Protein AF-A0AAE8SPQ4-F1 (afdb_monomer_lite)

Sequence (95 aa):
MASSLLLKAKSPYREFTYKPINKYNIYRPPFDMPVIITDRDGSLIYEHEGRGLLYTIITYNNIEFLEKYFAINPRAIPNLFELPDDNEAIYDFGD

Organism: NCBI:txid33205

Foldseek 3Di:
DPPPPPVPPPPPQPVQLDDDPCPPPPPDPPPPDWQWDQDPVRGIGTQDPPRPVVVSCVVVVPVVVNVSRCVRPVPVPPPPPPPPPPPPPVPDDDD

Secondary structure (DSSP, 8-state):
-----------TTGGGGSPP--TTTTTS-TT-PPPEEE-TTS-EEEPPTTSHHHHHHHHTT-HHHHHHHHHH-GGGS--TT-S------------

pLDDT: mean 71.09, std 16.82, range [41.62, 91.62]

Structure (mmCIF, N/CA/C/O backbone):
data_AF-A0AAE8SPQ4-F1
#
_entry.id   AF-A0AAE8SPQ4-F1
#
loop_
_atom_site.group_PDB
_atom_site.id
_atom_site.type_symbol
_atom_site.label_atom_id
_atom_site.label_alt_id
_atom_site.label_comp_id
_atom_site.label_asym_id
_atom_site.label_entity_id
_atom_site.label_seq_id
_atom_site.pdbx_PDB_ins_code
_atom_site.Cartn_x
_atom_site.Cartn_y
_atom_site.Cartn_z
_atom_site.occupancy
_atom_site.B_iso_or_equiv
_atom_site.auth_seq_id
_atom_site.auth_comp_id
_atom_site.auth_asym_id
_atom_site.auth_atom_id
_atom_site.pdbx_PDB_model_num
ATOM 1 N N . MET A 1 1 ? 4.540 -7.715 34.446 1.00 45.47 1 MET A N 1
ATOM 2 C CA . MET A 1 1 ? 3.588 -7.499 33.336 1.00 45.47 1 MET A CA 1
ATOM 3 C C . MET A 1 1 ? 3.135 -6.045 33.371 1.00 45.47 1 MET A C 1
ATOM 5 O O . MET A 1 1 ? 2.127 -5.741 33.991 1.00 45.47 1 MET A O 1
ATOM 9 N N . ALA A 1 2 ? 3.919 -5.133 32.793 1.00 41.62 2 ALA A N 1
ATOM 10 C CA . ALA A 1 2 ? 3.488 -3.757 32.571 1.00 41.62 2 ALA A CA 1
ATOM 11 C C . ALA A 1 2 ? 3.215 -3.640 31.076 1.00 41.62 2 ALA A C 1
ATOM 13 O O . ALA A 1 2 ? 4.138 -3.679 30.265 1.00 41.62 2 ALA A O 1
ATOM 14 N N . SER A 1 3 ? 1.922 -3.643 30.755 1.00 45.62 3 SER A N 1
ATOM 15 C CA . SER A 1 3 ? 1.358 -3.431 29.429 1.00 45.62 3 SER A CA 1
ATOM 16 C C . SER A 1 3 ? 2.141 -2.344 28.707 1.00 45.62 3 SER A C 1
ATOM 18 O O . SER A 1 3 ? 2.225 -1.217 29.197 1.00 45.62 3 SER A O 1
ATOM 20 N N . SER A 1 4 ? 2.708 -2.696 27.556 1.00 48.41 4 SER A N 1
ATOM 21 C CA . SER A 1 4 ? 3.280 -1.773 26.590 1.00 48.41 4 SER A CA 1
ATOM 22 C C . SER A 1 4 ? 2.186 -0.816 26.124 1.00 48.41 4 SER A C 1
ATOM 24 O O . SER A 1 4 ? 1.588 -0.964 25.062 1.00 48.41 4 SER A O 1
ATOM 26 N N . LEU A 1 5 ? 1.948 0.228 26.916 1.00 48.25 5 LEU A N 1
ATOM 27 C CA . LEU A 1 5 ? 1.436 1.502 26.442 1.00 48.25 5 LEU A CA 1
ATOM 28 C C . LEU A 1 5 ? 2.537 2.116 25.567 1.00 48.25 5 LEU A C 1
ATOM 30 O O . LEU A 1 5 ? 3.111 3.155 25.880 1.00 48.25 5 LEU A O 1
ATOM 34 N N . LEU A 1 6 ? 2.851 1.435 24.460 1.00 52.34 6 LEU A N 1
ATOM 35 C CA . LEU A 1 6 ? 3.275 2.084 23.240 1.00 52.34 6 LEU A CA 1
ATOM 36 C C . LEU A 1 6 ? 2.168 3.099 22.997 1.00 52.34 6 LEU A C 1
ATOM 38 O O . LEU A 1 6 ? 1.099 2.754 22.493 1.00 52.34 6 LEU A O 1
ATOM 42 N N . LEU A 1 7 ? 2.404 4.340 23.445 1.00 49.94 7 LEU A N 1
ATOM 43 C CA . LEU A 1 7 ? 1.847 5.532 22.825 1.00 49.94 7 LEU A CA 1
ATOM 44 C C . LEU A 1 7 ? 1.646 5.152 21.371 1.00 49.94 7 LEU A C 1
ATOM 46 O O . LEU A 1 7 ? 2.634 4.775 20.738 1.00 49.94 7 LEU A O 1
ATOM 50 N N . LYS A 1 8 ? 0.388 5.108 20.907 1.00 53.22 8 LYS A N 1
ATOM 51 C CA . LYS A 1 8 ? 0.054 4.886 19.500 1.00 53.22 8 LYS A CA 1
ATOM 52 C C . LYS A 1 8 ? 0.821 5.959 18.741 1.00 53.22 8 LYS A C 1
ATOM 54 O O . LYS A 1 8 ? 0.333 7.074 18.571 1.00 53.22 8 LYS A O 1
ATOM 59 N N . ALA A 1 9 ? 2.073 5.658 18.411 1.00 61.75 9 ALA A N 1
ATOM 60 C CA . ALA A 1 9 ? 2.953 6.530 17.687 1.00 61.75 9 ALA A CA 1
ATOM 61 C C . ALA A 1 9 ? 2.200 6.713 16.391 1.00 61.75 9 ALA A C 1
ATOM 63 O O . ALA A 1 9 ? 1.846 5.736 15.724 1.00 61.75 9 ALA A O 1
ATOM 64 N N . LYS A 1 10 ? 1.788 7.956 16.178 1.00 69.31 10 LYS A N 1
ATOM 65 C CA . LYS A 1 10 ? 0.910 8.345 15.090 1.00 69.31 10 LYS A CA 1
ATOM 66 C C . LYS A 1 10 ? 1.423 7.670 13.824 1.00 69.31 10 LYS A C 1
ATOM 68 O O . LYS A 1 10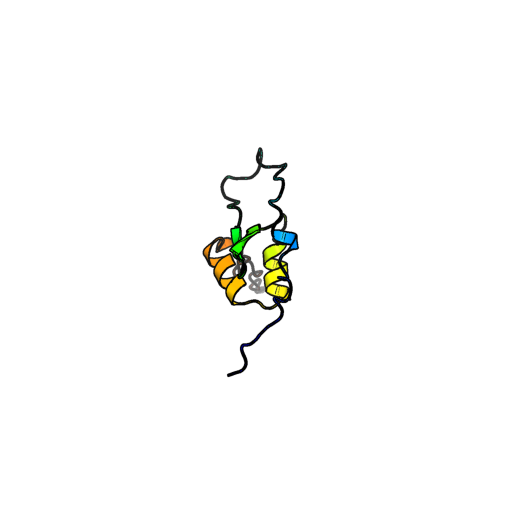 ? 2.618 7.758 13.548 1.00 69.31 10 LYS A O 1
ATOM 73 N N . SER A 1 11 ? 0.549 6.935 13.138 1.00 78.50 11 SER A N 1
ATOM 74 C CA . SER A 1 11 ? 0.966 6.157 11.977 1.00 78.50 11 SER A CA 1
ATOM 75 C C . SER A 1 11 ? 1.721 7.055 10.995 1.00 78.50 11 SER A C 1
ATOM 77 O O . SER A 1 11 ? 1.226 8.153 10.702 1.00 78.50 11 SER A O 1
ATOM 79 N N . PRO A 1 12 ? 2.893 6.624 10.491 1.00 83.88 12 PRO A N 1
ATOM 80 C CA . PRO A 1 12 ? 3.641 7.399 9.504 1.00 83.88 12 PRO A CA 1
ATOM 81 C C . PRO A 1 12 ? 2.829 7.592 8.218 1.00 83.88 12 PRO A C 1
ATOM 83 O O . PRO A 1 12 ? 3.107 8.495 7.441 1.00 83.88 12 PRO A O 1
ATOM 86 N N . TYR A 1 13 ? 1.774 6.796 8.027 1.00 87.94 13 TYR A N 1
ATOM 87 C CA . TYR A 1 13 ? 0.953 6.800 6.829 1.00 87.94 13 TYR A CA 1
ATOM 88 C C . TYR A 1 13 ? -0.306 7.667 6.935 1.00 87.94 13 TYR A C 1
ATOM 90 O O . TYR A 1 13 ? -1.197 7.570 6.096 1.00 87.94 13 TYR A O 1
ATOM 98 N N . ARG A 1 14 ? -0.425 8.518 7.961 1.00 86.25 14 ARG A N 1
ATOM 99 C CA . ARG A 1 14 ? -1.645 9.314 8.182 1.00 86.25 14 ARG A CA 1
ATOM 100 C C . ARG A 1 14 ? -1.997 10.229 7.004 1.00 86.25 14 ARG A C 1
ATOM 102 O O . ARG A 1 14 ? -3.167 10.521 6.806 1.00 86.25 14 ARG A O 1
ATOM 109 N N . GLU A 1 15 ? -1.011 10.692 6.245 1.00 86.62 15 GLU A N 1
ATOM 110 C CA 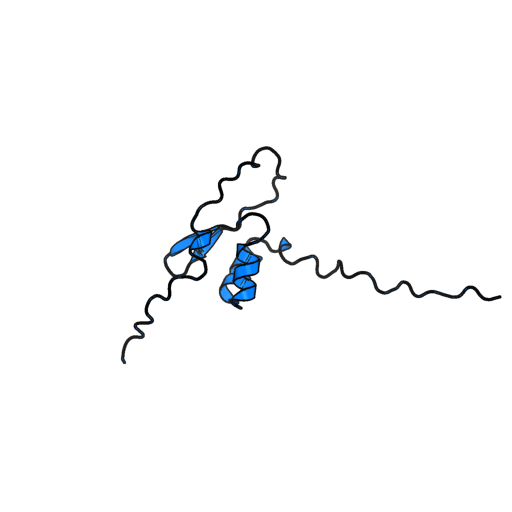. GLU A 1 15 ? -1.238 11.503 5.040 1.00 86.62 15 GLU A CA 1
ATOM 111 C C . GLU A 1 15 ? -1.988 10.730 3.943 1.00 86.62 15 GLU A C 1
ATOM 113 O O . GLU A 1 15 ? -2.778 11.298 3.191 1.00 86.62 15 GLU A O 1
ATOM 118 N N . PHE A 1 16 ? -1.832 9.409 3.929 1.00 87.50 16 PHE A N 1
ATOM 119 C CA . PHE A 1 16 ? -2.426 8.516 2.946 1.00 87.50 16 PHE A CA 1
ATOM 120 C C . PHE A 1 16 ? -3.847 8.077 3.303 1.00 87.50 16 PHE A C 1
ATOM 122 O O . PHE A 1 16 ? -4.465 7.353 2.532 1.00 87.50 16 PHE A O 1
ATOM 129 N N . THR A 1 17 ? -4.410 8.497 4.441 1.00 86.88 17 THR A N 1
ATOM 130 C CA . THR A 1 17 ? -5.803 8.152 4.784 1.00 86.88 17 THR A CA 1
ATOM 131 C C . THR A 1 17 ? -6.826 8.963 3.995 1.00 86.88 17 THR A C 1
ATOM 133 O O . THR A 1 17 ? -7.997 8.586 3.906 1.00 86.88 17 THR A O 1
ATOM 136 N N . TYR A 1 18 ? -6.392 10.062 3.375 1.00 83.38 18 TYR A N 1
ATOM 137 C CA . TYR A 1 18 ? -7.216 10.805 2.438 1.00 83.38 18 TYR A CA 1
ATOM 138 C C . TYR A 1 18 ? -7.281 10.064 1.110 1.00 83.38 18 TYR A C 1
ATOM 140 O O . TYR A 1 18 ? -6.266 9.845 0.446 1.00 83.38 18 TYR A O 1
ATOM 148 N N . LYS A 1 19 ? -8.506 9.711 0.714 1.00 76.38 19 LYS A N 1
ATOM 149 C CA . LYS A 1 19 ? -8.767 9.123 -0.594 1.00 76.38 19 LYS A CA 1
ATOM 150 C C . LYS A 1 19 ? -8.321 10.117 -1.674 1.00 76.38 19 LYS A C 1
ATOM 152 O O . LYS A 1 19 ? -8.835 11.241 -1.684 1.00 76.38 19 LYS A O 1
ATOM 157 N N . PRO A 1 20 ? -7.413 9.735 -2.587 1.00 70.19 20 PRO A N 1
ATOM 158 C CA . PRO A 1 20 ? -6.993 10.623 -3.656 1.00 70.19 20 PRO A CA 1
ATOM 159 C C . PRO A 1 20 ? -8.207 11.003 -4.509 1.00 70.19 20 PRO A C 1
ATOM 161 O O . PRO A 1 20 ? -8.998 10.150 -4.927 1.00 70.19 20 PRO A O 1
ATOM 164 N N . ILE A 1 21 ? -8.373 12.304 -4.753 1.00 65.62 21 ILE A N 1
ATOM 165 C CA . ILE A 1 21 ? -9.376 12.816 -5.687 1.00 65.62 21 ILE A CA 1
ATOM 166 C C . ILE A 1 21 ? -8.840 12.505 -7.081 1.00 65.62 21 ILE A C 1
ATOM 168 O O . ILE A 1 21 ? -8.048 13.266 -7.630 1.00 65.62 21 ILE A O 1
ATOM 172 N N . ASN A 1 22 ? -9.228 11.358 -7.632 1.00 59.44 22 ASN A N 1
ATOM 173 C CA . ASN A 1 22 ? -8.794 10.938 -8.957 1.00 59.44 22 ASN A CA 1
ATOM 174 C C . ASN A 1 22 ? -9.438 11.841 -10.024 1.00 59.44 22 ASN A C 1
ATOM 176 O O . ASN A 1 22 ? -10.534 11.568 -10.513 1.00 59.44 22 ASN A O 1
ATOM 180 N N . LYS A 1 23 ? -8.763 12.944 -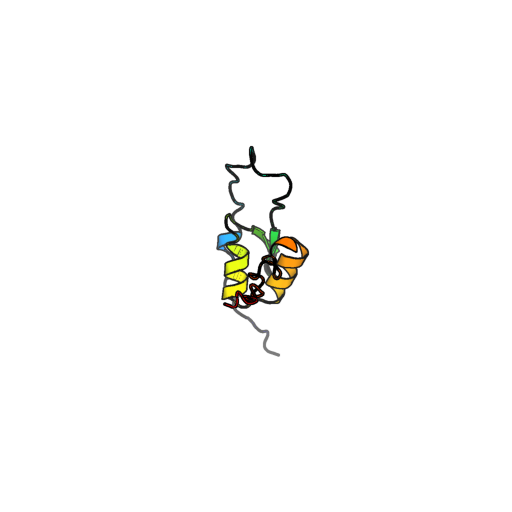10.364 1.00 53.97 23 LYS A N 1
ATOM 181 C CA . LYS A 1 23 ? -9.198 13.886 -11.409 1.00 53.97 23 LYS A CA 1
ATOM 182 C C . LYS A 1 23 ? -9.042 13.307 -12.822 1.00 53.97 23 LYS A C 1
ATOM 184 O O . LYS A 1 23 ? -9.576 13.876 -13.767 1.00 53.97 23 LYS A O 1
ATOM 189 N N . TYR A 1 24 ? -8.352 12.173 -12.962 1.00 50.00 24 TYR A N 1
ATOM 190 C CA . TYR A 1 24 ? -7.972 11.564 -14.240 1.00 50.00 24 TYR A CA 1
ATOM 191 C C . TYR A 1 24 ? -8.648 10.213 -14.502 1.00 50.00 24 TYR A C 1
ATOM 193 O O . TYR A 1 24 ? -8.287 9.515 -15.450 1.00 50.00 24 TYR A O 1
ATOM 201 N N . ASN A 1 25 ? -9.682 9.870 -13.726 1.00 49.25 25 ASN A N 1
ATOM 202 C CA . ASN A 1 25 ? -10.452 8.623 -13.839 1.00 49.25 25 ASN A CA 1
ATOM 203 C C . ASN A 1 25 ? -11.201 8.453 -15.183 1.00 49.25 25 ASN A C 1
ATOM 205 O O . ASN A 1 25 ? -11.964 7.510 -15.352 1.00 49.25 25 ASN A O 1
ATOM 209 N N . ILE A 1 26 ? -11.006 9.382 -16.122 1.00 52.00 26 ILE A N 1
ATOM 210 C CA . ILE A 1 26 ? -11.583 9.393 -17.468 1.00 52.00 26 ILE A CA 1
ATOM 211 C C . ILE A 1 26 ? -10.593 8.852 -18.520 1.00 52.00 26 ILE A C 1
ATOM 213 O O . ILE A 1 26 ? -11.025 8.448 -19.593 1.00 52.00 26 ILE A O 1
ATOM 217 N N . TYR A 1 27 ? -9.282 8.823 -18.226 1.00 50.56 27 TYR A N 1
ATOM 218 C CA . TYR A 1 27 ? -8.238 8.510 -19.220 1.00 50.56 27 TYR A CA 1
ATOM 219 C C . TYR A 1 27 ? -7.179 7.498 -18.763 1.00 50.56 27 TYR A C 1
ATOM 221 O O . TYR A 1 27 ? -6.292 7.161 -19.547 1.00 50.56 27 TYR A O 1
ATOM 229 N N . ARG A 1 28 ? -7.226 7.008 -17.517 1.00 52.12 28 ARG A N 1
ATOM 230 C CA . ARG A 1 28 ? -6.256 6.004 -17.052 1.00 52.12 28 ARG A CA 1
ATOM 231 C C . ARG A 1 28 ? -6.666 4.597 -17.503 1.00 52.12 28 ARG A C 1
ATOM 233 O O . ARG A 1 28 ? -7.852 4.272 -17.430 1.00 52.12 28 ARG A O 1
ATOM 240 N N . PRO A 1 29 ? -5.719 3.757 -17.961 1.00 50.75 29 PRO A N 1
ATOM 241 C CA . PRO A 1 29 ? -6.011 2.375 -18.318 1.00 50.75 29 PRO A CA 1
ATOM 242 C C . PRO A 1 29 ? -6.677 1.635 -17.145 1.00 50.75 29 PRO A C 1
ATOM 244 O O . PRO A 1 29 ? -6.383 1.944 -15.989 1.00 50.75 29 PRO A O 1
ATOM 247 N N . PRO A 1 30 ? -7.492 0.598 -17.402 1.00 52.34 30 PRO A N 1
ATOM 248 C CA . PRO A 1 30 ? -8.198 -0.184 -16.375 1.00 52.34 30 PRO A CA 1
ATOM 249 C C . PRO A 1 30 ? -7.281 -0.958 -15.401 1.00 52.34 30 PRO A C 1
ATOM 251 O O . PRO A 1 30 ? -7.766 -1.738 -14.587 1.00 52.34 30 PRO A O 1
ATOM 254 N N . PHE A 1 31 ? -5.961 -0.769 -15.487 1.00 49.66 31 PHE A N 1
ATOM 255 C CA . PHE A 1 31 ? -4.940 -1.527 -14.764 1.00 49.66 31 PHE A CA 1
ATOM 256 C C . PHE A 1 31 ? -4.324 -0.789 -13.573 1.00 49.66 31 PHE A C 1
ATOM 258 O O . PHE A 1 31 ? -3.556 -1.400 -12.833 1.00 49.66 31 PHE A O 1
ATOM 265 N N . ASP A 1 32 ? -4.686 0.472 -13.336 1.00 60.22 32 ASP A N 1
ATOM 266 C CA . ASP A 1 32 ? -4.317 1.160 -12.100 1.00 60.22 32 ASP A CA 1
ATOM 267 C C . ASP A 1 32 ? -5.296 0.764 -10.991 1.00 60.22 32 ASP A C 1
ATOM 269 O O . ASP A 1 32 ? -6.170 1.536 -10.593 1.00 60.22 32 ASP A O 1
ATOM 273 N N . MET A 1 33 ? -5.182 -0.478 -10.507 1.00 59.44 33 MET A N 1
ATOM 274 C CA . MET A 1 33 ? -5.881 -0.861 -9.285 1.00 59.44 33 MET A CA 1
ATOM 275 C C . MET A 1 33 ? -5.405 0.060 -8.154 1.00 59.44 33 MET A C 1
ATOM 277 O O . MET A 1 33 ? -4.201 0.117 -7.885 1.00 59.44 33 MET A O 1
ATOM 281 N N . PRO A 1 34 ? -6.314 0.792 -7.485 1.00 71.38 34 PRO A N 1
ATOM 282 C CA . PRO A 1 34 ? -5.923 1.613 -6.354 1.00 71.38 34 PRO A CA 1
ATOM 283 C C . PRO A 1 34 ? -5.403 0.685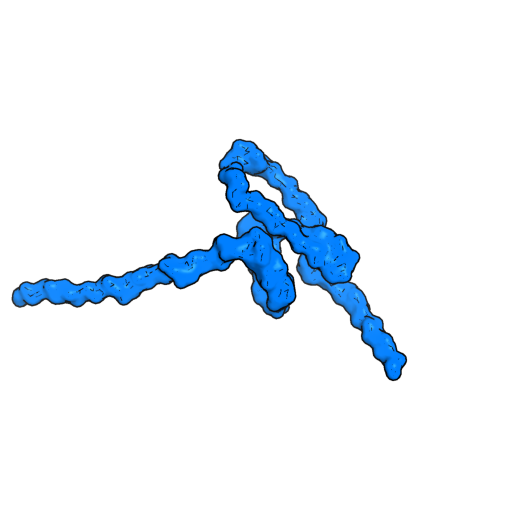 -5.257 1.00 71.38 34 PRO A C 1
ATOM 285 O O . PRO A 1 34 ? -6.132 -0.186 -4.782 1.00 71.38 34 PRO A O 1
ATOM 288 N N . VAL A 1 35 ? -4.145 0.857 -4.851 1.00 82.81 35 VAL A N 1
ATOM 289 C CA . VAL A 1 35 ? -3.615 0.120 -3.702 1.00 82.81 35 VAL A CA 1
ATOM 290 C C . VAL A 1 35 ? -4.251 0.703 -2.447 1.00 82.81 35 VAL A C 1
ATOM 292 O O . VAL A 1 35 ? -4.124 1.897 -2.171 1.00 82.81 35 VAL A O 1
ATOM 295 N N . ILE A 1 36 ? -4.976 -0.142 -1.715 1.00 88.38 36 ILE A N 1
ATOM 296 C CA . ILE A 1 36 ? -5.644 0.211 -0.463 1.00 88.38 36 ILE A CA 1
ATOM 297 C C . ILE A 1 36 ? -5.175 -0.773 0.602 1.00 88.38 36 ILE A C 1
ATOM 299 O O . ILE A 1 36 ? -5.397 -1.974 0.478 1.00 88.38 36 ILE A O 1
ATOM 303 N N . ILE A 1 37 ? -4.536 -0.264 1.651 1.00 90.75 37 ILE A N 1
ATOM 304 C CA . ILE A 1 37 ? -4.004 -1.061 2.759 1.00 90.75 37 ILE A CA 1
ATOM 305 C C . ILE A 1 37 ? -4.730 -0.663 4.041 1.00 90.75 37 ILE A C 1
ATOM 307 O O . ILE A 1 37 ? -5.014 0.509 4.271 1.00 90.75 37 ILE A O 1
ATOM 311 N N . THR A 1 38 ? -5.033 -1.633 4.897 1.00 91.62 38 THR A N 1
ATOM 312 C CA . THR A 1 38 ? -5.557 -1.359 6.238 1.00 91.62 38 THR A CA 1
ATOM 313 C C . THR A 1 38 ? -4.404 -1.151 7.215 1.00 91.62 38 THR A C 1
ATOM 315 O O . THR A 1 38 ? -3.533 -2.014 7.357 1.00 91.62 38 THR A O 1
ATOM 318 N N . ASP A 1 39 ? -4.403 -0.007 7.894 1.00 89.94 39 ASP A N 1
ATOM 319 C CA . ASP A 1 39 ? -3.453 0.306 8.954 1.00 89.94 39 ASP A CA 1
ATOM 320 C C . ASP A 1 39 ? -3.754 -0.470 10.244 1.00 89.94 39 ASP A C 1
ATOM 322 O O . ASP A 1 39 ? -4.840 -1.010 10.451 1.00 89.94 39 ASP A O 1
ATOM 326 N N . ARG A 1 40 ? -2.796 -0.470 11.170 1.00 86.06 40 ARG A N 1
ATOM 327 C CA . ARG A 1 40 ? -2.887 -1.098 12.495 1.00 86.06 40 ARG A CA 1
ATOM 328 C C . ARG A 1 40 ? -4.021 -0.542 13.353 1.00 86.06 40 ARG A C 1
ATOM 330 O O . ARG A 1 40 ? -4.480 -1.218 14.268 1.00 86.06 40 ARG A O 1
ATOM 337 N N . ASP A 1 41 ? -4.446 0.694 13.105 1.00 85.81 41 ASP A N 1
ATOM 338 C CA . ASP A 1 41 ? -5.581 1.310 13.795 1.00 85.81 41 ASP A CA 1
ATOM 339 C C . ASP A 1 41 ? -6.929 1.089 13.088 1.00 85.81 41 ASP A C 1
ATOM 341 O O . ASP A 1 41 ? -7.949 1.575 13.574 1.00 85.81 41 ASP A O 1
ATOM 345 N N . GLY A 1 42 ? -6.936 0.333 11.985 1.00 86.75 42 GLY A N 1
ATOM 346 C CA . GLY A 1 42 ? -8.113 0.049 11.167 1.00 86.75 42 GLY A CA 1
ATOM 347 C C . GLY A 1 42 ? -8.391 1.091 10.081 1.00 86.75 42 GLY A C 1
ATOM 348 O O . GLY A 1 42 ? -9.312 0.895 9.288 1.00 86.75 42 GLY A O 1
ATOM 349 N N . SER A 1 43 ? -7.617 2.178 10.007 1.00 89.38 43 SER A N 1
ATOM 350 C CA . SER A 1 43 ? -7.779 3.188 8.958 1.00 89.38 43 SER A CA 1
ATOM 351 C C . SER A 1 43 ? -7.416 2.625 7.586 1.00 89.38 43 SER A C 1
ATOM 353 O O . SER A 1 43 ? -6.484 1.836 7.447 1.00 89.38 43 SER A O 1
ATOM 355 N N . LEU A 1 44 ? -8.127 3.066 6.550 1.00 90.56 44 LEU A N 1
ATOM 356 C CA . LEU A 1 44 ? -7.751 2.773 5.169 1.00 90.56 44 LEU A CA 1
ATOM 357 C C . LEU A 1 44 ? -6.682 3.763 4.708 1.00 90.56 44 LEU A C 1
ATOM 359 O O . LEU A 1 44 ? -6.846 4.971 4.863 1.00 90.56 44 LEU A O 1
ATOM 363 N N . ILE A 1 45 ? -5.612 3.232 4.132 1.00 91.50 45 ILE A N 1
ATOM 364 C CA . ILE A 1 45 ? -4.482 3.947 3.548 1.00 91.50 45 ILE A CA 1
ATOM 365 C C . ILE A 1 45 ? -4.558 3.739 2.042 1.00 91.50 45 ILE A C 1
ATOM 367 O O . ILE A 1 45 ? -4.626 2.605 1.572 1.00 91.50 45 ILE A O 1
ATOM 371 N N . TYR A 1 46 ? -4.541 4.833 1.295 1.00 88.38 46 TYR A N 1
ATOM 372 C CA . TYR A 1 46 ? -4.633 4.848 -0.154 1.00 88.38 46 TYR A CA 1
ATOM 373 C C . TYR A 1 46 ? -3.274 5.176 -0.756 1.00 88.38 46 TYR A C 1
ATOM 375 O O . TYR A 1 46 ? -2.592 6.098 -0.312 1.00 88.38 46 TYR A O 1
ATOM 383 N N . GLU A 1 47 ? -2.906 4.470 -1.815 1.00 86.38 47 GLU A N 1
ATOM 384 C CA . GLU A 1 47 ? -1.806 4.904 -2.664 1.00 86.38 47 GLU A CA 1
ATOM 385 C C . GLU A 1 47 ? -2.151 6.222 -3.360 1.00 86.38 47 GLU A C 1
ATOM 387 O O . GLU A 1 47 ? -3.271 6.431 -3.835 1.00 86.38 47 GLU A O 1
ATOM 392 N N . HIS A 1 48 ? -1.171 7.117 -3.398 1.00 79.06 48 HIS A N 1
ATOM 393 C CA . HIS A 1 48 ? -1.264 8.415 -4.051 1.00 79.06 48 HIS A CA 1
ATOM 394 C C . HIS A 1 48 ? -0.622 8.354 -5.441 1.00 79.06 48 HIS A C 1
ATOM 396 O O . HIS A 1 48 ? 0.044 7.386 -5.820 1.00 79.06 48 HIS A O 1
ATOM 402 N N . GLU A 1 49 ? -0.837 9.391 -6.247 1.00 70.00 49 GLU A N 1
ATOM 403 C CA . GLU A 1 49 ? -0.185 9.480 -7.553 1.00 70.00 49 GLU A CA 1
ATOM 404 C C . GLU A 1 49 ? 1.346 9.409 -7.406 1.00 70.00 49 GLU A C 1
ATOM 406 O O . GLU A 1 49 ? 1.925 9.977 -6.484 1.00 70.00 49 GLU A O 1
ATOM 411 N N . GLY A 1 50 ? 2.009 8.681 -8.311 1.00 70.50 50 GLY A N 1
ATOM 412 C CA . GLY A 1 50 ? 3.470 8.573 -8.314 1.00 70.50 50 GLY A CA 1
ATOM 413 C C . GLY A 1 50 ? 4.069 7.578 -7.313 1.00 70.50 50 GLY A C 1
ATOM 414 O O . GLY A 1 50 ? 5.273 7.637 -7.093 1.00 70.50 50 GLY A O 1
ATOM 415 N N . ARG A 1 51 ? 3.283 6.644 -6.749 1.00 76.12 51 ARG A N 1
ATOM 416 C CA . ARG A 1 51 ? 3.758 5.616 -5.793 1.00 76.12 51 ARG A CA 1
ATOM 417 C C . ARG A 1 51 ? 4.249 6.194 -4.455 1.00 76.12 51 ARG A C 1
ATOM 419 O O . ARG A 1 51 ? 5.176 5.661 -3.844 1.00 76.12 51 ARG A O 1
ATOM 426 N N . GLY A 1 52 ? 3.652 7.298 -4.001 1.00 83.56 52 GLY A N 1
ATOM 427 C CA . GLY A 1 52 ? 4.042 7.988 -2.766 1.00 83.56 52 GLY A CA 1
ATOM 428 C C . GLY A 1 52 ? 3.960 7.107 -1.512 1.00 83.56 52 GLY A C 1
ATOM 429 O O . GLY A 1 52 ? 4.826 7.198 -0.635 1.00 83.56 52 GLY A O 1
ATOM 430 N N . LEU A 1 53 ? 2.970 6.210 -1.447 1.00 88.25 53 LEU A N 1
ATOM 431 C CA . LEU A 1 53 ? 2.828 5.264 -0.342 1.00 88.25 53 LEU A CA 1
ATOM 432 C C . LEU A 1 53 ? 3.958 4.234 -0.369 1.00 88.25 53 LEU A C 1
ATOM 434 O O . LEU A 1 53 ? 4.604 4.034 0.658 1.00 88.25 53 LEU A O 1
ATOM 438 N N . LEU A 1 54 ? 4.242 3.627 -1.527 1.00 88.12 54 LEU A N 1
ATOM 439 C CA . LEU A 1 54 ? 5.357 2.685 -1.673 1.00 88.12 54 LEU A CA 1
ATOM 440 C C . LEU A 1 54 ? 6.693 3.310 -1.260 1.00 88.12 54 LEU A C 1
ATOM 442 O O . LEU A 1 54 ? 7.425 2.714 -0.471 1.00 88.12 54 LEU A O 1
ATOM 446 N N . TYR A 1 55 ? 6.995 4.518 -1.749 1.00 87.25 55 TYR A N 1
ATOM 447 C CA . TYR A 1 55 ? 8.222 5.224 -1.373 1.00 87.25 55 TYR A CA 1
ATOM 448 C C . TYR A 1 55 ? 8.310 5.418 0.137 1.00 87.25 55 TYR A C 1
ATOM 450 O O . TYR A 1 55 ? 9.341 5.121 0.736 1.00 87.25 55 TYR A O 1
ATOM 458 N N . THR A 1 56 ? 7.209 5.828 0.764 1.00 89.81 56 THR A N 1
ATOM 459 C CA . THR A 1 56 ? 7.154 6.025 2.213 1.00 89.81 56 THR A CA 1
ATOM 460 C C . THR A 1 56 ? 7.370 4.709 2.966 1.00 89.81 56 THR A C 1
ATOM 462 O O . THR A 1 56 ? 8.180 4.663 3.889 1.00 89.81 56 THR A O 1
ATOM 465 N N . ILE A 1 57 ? 6.716 3.617 2.556 1.00 89.81 57 ILE A N 1
ATOM 466 C CA . ILE A 1 57 ? 6.906 2.278 3.143 1.00 89.81 57 ILE A CA 1
ATOM 467 C C . ILE A 1 57 ? 8.384 1.857 3.083 1.00 89.81 57 ILE A C 1
ATOM 469 O O . ILE A 1 57 ? 8.923 1.384 4.088 1.00 89.81 57 ILE A O 1
ATOM 473 N N . ILE A 1 58 ? 9.045 2.069 1.937 1.00 88.69 58 ILE A N 1
ATOM 474 C CA . ILE A 1 58 ? 10.470 1.762 1.737 1.00 88.69 58 ILE A CA 1
ATOM 475 C C . ILE A 1 58 ? 11.347 2.640 2.637 1.00 88.69 58 ILE A C 1
ATOM 477 O O . ILE A 1 58 ? 12.223 2.119 3.324 1.00 88.69 58 ILE A O 1
ATOM 481 N N . THR A 1 59 ? 11.102 3.954 2.693 1.00 89.31 59 THR A N 1
ATOM 482 C CA . THR A 1 59 ? 11.871 4.886 3.538 1.00 89.31 59 THR A CA 1
ATOM 483 C C . THR A 1 59 ? 11.783 4.533 5.022 1.00 89.31 59 THR A C 1
ATOM 485 O O . THR A 1 59 ? 12.780 4.626 5.734 1.00 89.31 59 THR A O 1
ATOM 488 N N . TYR A 1 60 ? 10.617 4.087 5.493 1.00 88.81 60 TYR A N 1
ATOM 489 C CA . TYR A 1 60 ? 10.438 3.625 6.873 1.00 88.81 60 TYR A CA 1
ATOM 490 C C . TYR A 1 60 ? 10.893 2.175 7.106 1.00 88.81 60 TYR A C 1
ATOM 492 O O . TYR A 1 60 ? 10.806 1.699 8.239 1.00 88.81 60 TYR A O 1
ATOM 500 N N . ASN A 1 61 ? 11.370 1.477 6.070 1.00 87.75 61 ASN A N 1
ATOM 501 C CA . ASN A 1 61 ? 11.777 0.071 6.109 1.00 87.75 61 ASN A CA 1
ATOM 502 C C . ASN A 1 61 ? 10.705 -0.847 6.734 1.00 87.75 61 ASN A C 1
ATOM 504 O O . ASN A 1 61 ? 10.993 -1.723 7.554 1.00 87.75 61 ASN A O 1
ATOM 508 N N . ASN A 1 62 ? 9.435 -0.607 6.398 1.00 89.50 62 ASN A N 1
ATOM 509 C CA . ASN A 1 62 ? 8.314 -1.334 6.984 1.00 89.50 62 ASN A CA 1
ATOM 510 C C . ASN A 1 62 ? 7.958 -2.561 6.135 1.00 89.50 62 ASN A C 1
ATOM 512 O O . ASN A 1 62 ? 7.129 -2.491 5.228 1.00 89.50 62 ASN A O 1
ATOM 516 N N . ILE A 1 63 ? 8.591 -3.687 6.461 1.00 90.19 63 ILE A N 1
ATOM 517 C CA . ILE A 1 63 ? 8.479 -4.942 5.705 1.00 90.19 63 ILE A CA 1
ATOM 518 C C . ILE A 1 63 ? 7.038 -5.465 5.647 1.00 90.19 63 ILE A C 1
ATOM 520 O O . ILE A 1 63 ? 6.571 -5.826 4.573 1.00 90.19 63 ILE A O 1
ATOM 524 N N . GLU A 1 64 ? 6.296 -5.427 6.757 1.00 90.88 64 GLU A N 1
ATOM 525 C CA . GLU A 1 64 ? 4.904 -5.908 6.799 1.00 90.88 64 GLU A CA 1
ATOM 526 C C . GLU A 1 64 ? 4.005 -5.124 5.826 1.00 90.88 64 GLU A C 1
ATOM 528 O O . GLU A 1 64 ? 3.161 -5.682 5.122 1.00 90.88 64 GLU A O 1
ATOM 533 N N . PHE A 1 65 ? 4.189 -3.804 5.768 1.00 91.00 65 PHE A N 1
ATOM 534 C CA . PHE A 1 65 ? 3.460 -2.963 4.823 1.00 91.00 65 PHE A CA 1
ATOM 535 C C . PHE A 1 65 ? 3.892 -3.201 3.382 1.00 91.00 65 PHE A C 1
ATOM 537 O O . PHE A 1 65 ? 3.051 -3.148 2.487 1.00 91.00 65 PHE A O 1
ATOM 544 N N . LEU A 1 66 ? 5.175 -3.477 3.159 1.00 90.75 66 LEU A N 1
ATOM 545 C CA . LEU A 1 66 ? 5.712 -3.764 1.836 1.00 90.75 66 LEU A CA 1
ATOM 546 C C . LEU A 1 66 ? 5.148 -5.077 1.274 1.00 90.75 66 LEU A C 1
ATOM 548 O O . LEU A 1 66 ? 4.738 -5.123 0.117 1.00 90.75 66 LEU A O 1
ATOM 552 N N . GLU A 1 67 ? 5.038 -6.114 2.106 1.00 90.19 67 GLU A N 1
ATOM 553 C CA . GLU A 1 67 ? 4.396 -7.382 1.739 1.00 90.19 67 GLU A CA 1
ATOM 554 C C . GLU A 1 67 ? 2.923 -7.179 1.368 1.00 90.19 67 GLU A C 1
ATOM 556 O O . GLU A 1 67 ? 2.482 -7.619 0.304 1.00 90.19 67 GLU A O 1
ATOM 561 N N . LYS A 1 68 ? 2.167 -6.448 2.201 1.00 90.50 68 LYS A N 1
ATOM 562 C CA . LYS A 1 68 ? 0.765 -6.094 1.914 1.00 90.50 68 LYS A CA 1
ATOM 563 C C . LYS A 1 68 ? 0.635 -5.316 0.608 1.00 90.50 68 LYS A C 1
ATOM 565 O O . LYS A 1 68 ? -0.291 -5.556 -0.163 1.00 90.50 68 LYS A O 1
ATOM 570 N N . TYR A 1 69 ? 1.565 -4.401 0.357 1.00 89.50 6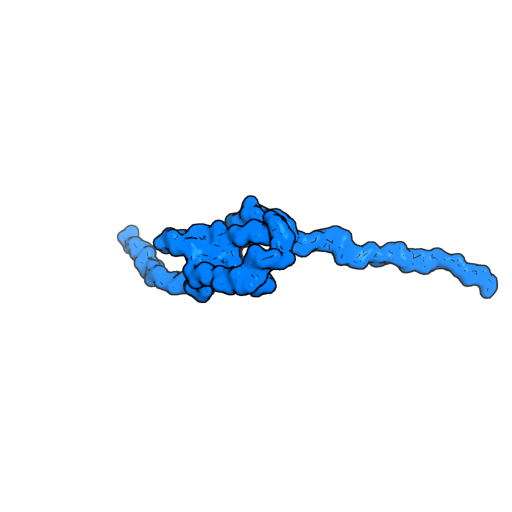9 TYR A N 1
ATOM 571 C CA . TYR A 1 69 ? 1.587 -3.597 -0.853 1.00 89.50 69 TYR A CA 1
ATOM 572 C C . TYR A 1 69 ? 1.779 -4.464 -2.105 1.00 89.50 69 TYR A C 1
ATOM 574 O O . TYR A 1 69 ? 0.978 -4.385 -3.038 1.00 89.50 69 TYR A O 1
ATOM 582 N N . PHE A 1 70 ? 2.795 -5.331 -2.123 1.00 86.94 70 PHE A N 1
ATOM 583 C CA . PHE A 1 70 ? 3.073 -6.191 -3.278 1.00 86.94 70 PHE A CA 1
ATOM 584 C C . PHE A 1 70 ? 2.052 -7.314 -3.468 1.00 86.94 70 PHE A C 1
ATOM 586 O O . PHE A 1 70 ? 1.832 -7.733 -4.602 1.00 86.94 70 PHE A O 1
ATOM 593 N N . ALA A 1 71 ? 1.371 -7.754 -2.407 1.00 86.50 71 ALA A N 1
ATOM 594 C CA . ALA A 1 71 ? 0.237 -8.667 -2.532 1.00 86.50 71 ALA A CA 1
AT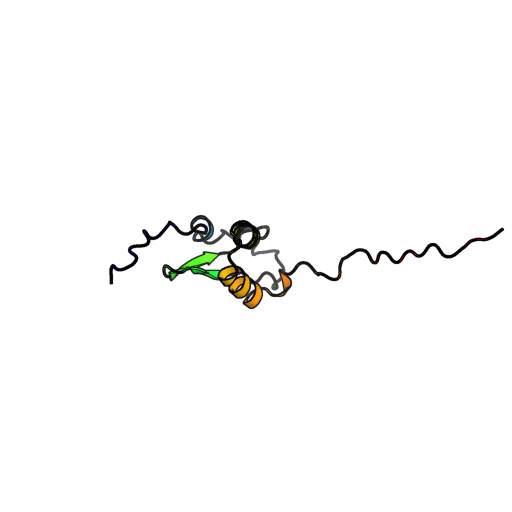OM 595 C C . ALA A 1 71 ? -0.922 -8.055 -3.344 1.00 86.50 71 ALA A C 1
ATOM 597 O O . ALA A 1 71 ? -1.646 -8.780 -4.023 1.00 86.50 71 ALA A O 1
ATOM 598 N N . ILE A 1 72 ? -1.089 -6.727 -3.293 1.00 85.25 72 ILE A N 1
ATOM 599 C CA . ILE A 1 72 ? -2.123 -5.999 -4.044 1.00 85.25 72 ILE A CA 1
ATOM 600 C C . ILE A 1 72 ? -1.612 -5.608 -5.432 1.00 85.25 72 ILE A C 1
ATOM 602 O O . ILE A 1 72 ? -2.316 -5.787 -6.425 1.00 85.25 72 ILE A O 1
ATOM 606 N N . ASN A 1 73 ? -0.396 -5.063 -5.514 1.00 81.12 73 ASN A N 1
ATOM 607 C CA . ASN A 1 73 ? 0.197 -4.607 -6.766 1.00 81.12 73 ASN A CA 1
ATOM 608 C C . ASN A 1 73 ? 1.582 -5.233 -6.993 1.00 81.12 73 ASN A C 1
ATOM 610 O O . ASN A 1 73 ? 2.604 -4.571 -6.799 1.00 81.12 73 ASN A O 1
ATOM 614 N N . PRO A 1 74 ? 1.644 -6.494 -7.456 1.00 75.06 74 PRO A N 1
ATOM 615 C CA . PRO A 1 74 ? 2.914 -7.173 -7.708 1.00 75.06 74 PRO A CA 1
ATOM 616 C C . PRO A 1 74 ? 3.717 -6.520 -8.845 1.00 75.06 74 PRO A C 1
ATOM 618 O O . PRO A 1 74 ? 4.937 -6.634 -8.880 1.00 75.06 74 PRO A O 1
ATOM 621 N N . ARG A 1 75 ? 3.056 -5.777 -9.748 1.00 73.50 75 ARG A N 1
ATOM 622 C CA . ARG A 1 75 ? 3.700 -5.012 -10.834 1.00 73.50 75 ARG A CA 1
ATOM 623 C C . ARG A 1 75 ? 4.385 -3.732 -10.356 1.00 73.50 75 ARG A C 1
ATOM 625 O O . ARG A 1 75 ? 5.052 -3.070 -11.142 1.00 73.50 75 ARG A O 1
ATOM 632 N N . ALA A 1 76 ? 4.189 -3.346 -9.097 1.00 72.62 76 ALA A N 1
ATOM 633 C CA . ALA A 1 76 ? 4.898 -2.214 -8.520 1.00 72.62 76 ALA A CA 1
ATOM 634 C C . ALA A 1 76 ? 6.366 -2.523 -8.232 1.00 72.62 76 ALA A C 1
ATOM 636 O O . ALA A 1 76 ? 7.134 -1.587 -8.012 1.00 72.62 76 ALA A O 1
ATOM 637 N N . ILE A 1 77 ? 6.751 -3.805 -8.243 1.00 67.81 77 ILE A N 1
ATOM 638 C CA . ILE A 1 77 ? 8.150 -4.186 -8.380 1.00 67.81 77 ILE A CA 1
ATOM 639 C C . ILE A 1 77 ? 8.583 -3.589 -9.724 1.00 67.81 77 ILE A C 1
ATOM 641 O O . ILE A 1 77 ? 8.059 -4.026 -10.752 1.00 67.81 77 ILE A O 1
ATOM 645 N N . PRO A 1 78 ? 9.450 -2.555 -9.747 1.00 57.53 78 PRO A N 1
ATOM 646 C CA . PRO A 1 78 ? 9.995 -2.083 -11.013 1.00 57.53 78 PRO A CA 1
ATOM 647 C C . PRO A 1 78 ? 10.576 -3.311 -11.699 1.00 57.53 78 PRO A C 1
ATOM 649 O O . PRO A 1 78 ? 11.231 -4.092 -11.009 1.00 57.53 78 PRO A O 1
ATOM 652 N N . ASN A 1 79 ? 10.257 -3.528 -12.981 1.00 51.47 79 ASN A N 1
ATOM 653 C CA . ASN A 1 79 ? 10.722 -4.686 -13.738 1.00 51.47 79 ASN A CA 1
ATOM 654 C C . ASN A 1 79 ? 12.212 -4.877 -13.442 1.00 51.47 79 ASN A C 1
ATOM 656 O O . ASN A 1 79 ? 13.053 -4.166 -13.981 1.00 51.47 79 ASN A O 1
ATOM 660 N N . LEU A 1 80 ? 12.542 -5.822 -12.554 1.00 46.69 80 LEU A N 1
ATOM 661 C CA . LEU A 1 80 ? 13.917 -6.047 -12.102 1.00 46.69 80 LEU A CA 1
ATOM 662 C C . LEU A 1 80 ? 14.794 -6.546 -13.271 1.00 46.69 80 LEU A C 1
ATOM 664 O O . LEU A 1 80 ? 16.005 -6.659 -13.142 1.00 46.69 80 LEU A O 1
ATOM 668 N N . PHE A 1 81 ? 14.146 -6.838 -14.403 1.00 48.72 81 PHE A N 1
ATOM 669 C CA . PHE A 1 81 ? 14.680 -7.301 -15.674 1.00 48.72 81 PHE A CA 1
ATOM 670 C C . PHE A 1 81 ? 14.768 -6.204 -16.750 1.00 48.72 81 PHE A C 1
ATOM 672 O O . PHE A 1 81 ? 15.135 -6.509 -17.874 1.00 48.72 81 PHE A O 1
ATOM 679 N N . GLU A 1 82 ? 14.450 -4.944 -16.434 1.00 51.16 82 GLU A N 1
ATOM 680 C CA . GLU A 1 82 ? 14.817 -3.781 -17.266 1.00 51.16 82 GLU A CA 1
ATOM 681 C C . GLU A 1 82 ? 16.157 -3.176 -16.812 1.00 51.16 82 GLU A C 1
ATOM 683 O O . GLU A 1 82 ? 16.412 -1.983 -16.974 1.00 51.16 82 GLU A O 1
ATOM 688 N N . LEU A 1 83 ? 17.033 -3.995 -16.220 1.00 52.91 83 LEU A N 1
ATOM 689 C CA . LEU A 1 83 ? 18.451 -3.662 -16.237 1.00 52.91 83 LEU A CA 1
ATOM 690 C C . LEU A 1 83 ? 18.859 -3.558 -17.715 1.00 52.91 83 LEU A C 1
ATOM 692 O O . LEU A 1 83 ? 18.432 -4.414 -18.497 1.00 52.91 83 LEU A O 1
ATOM 696 N N . PRO A 1 84 ? 19.621 -2.528 -18.126 1.00 52.91 84 PRO A N 1
ATOM 697 C CA . PRO A 1 84 ? 20.258 -2.574 -19.431 1.00 52.91 84 PRO A CA 1
ATOM 698 C C . PRO A 1 84 ? 20.992 -3.911 -19.516 1.00 52.91 84 PRO A C 1
ATOM 700 O O . PRO A 1 84 ? 21.685 -4.314 -18.581 1.00 52.91 84 PRO A O 1
ATOM 703 N N . ASP A 1 85 ? 20.735 -4.653 -20.586 1.00 54.38 85 ASP A N 1
ATOM 704 C CA . ASP A 1 85 ? 21.499 -5.851 -20.882 1.00 54.38 85 ASP A CA 1
ATOM 705 C C . ASP A 1 85 ? 22.918 -5.336 -21.153 1.00 54.38 85 ASP A C 1
ATOM 707 O O . ASP A 1 85 ? 23.198 -4.824 -22.236 1.00 54.38 85 ASP A O 1
ATOM 711 N N . ASP A 1 86 ? 23.796 -5.368 -20.146 1.00 57.25 86 ASP A N 1
ATOM 712 C CA . ASP A 1 86 ? 25.201 -4.934 -20.221 1.00 57.25 86 ASP A CA 1
ATOM 713 C C . ASP A 1 86 ? 26.035 -5.871 -21.134 1.00 57.25 86 ASP A C 1
ATOM 715 O O . ASP A 1 86 ? 27.229 -6.084 -20.937 1.00 57.25 86 ASP A O 1
ATOM 719 N N . ASN A 1 87 ? 25.397 -6.444 -22.153 1.00 57.00 87 ASN A N 1
ATOM 720 C CA . ASN A 1 87 ? 25.944 -7.327 -23.164 1.00 57.00 87 ASN A CA 1
ATOM 721 C C . ASN A 1 87 ? 25.890 -6.673 -24.555 1.00 57.00 87 ASN A C 1
ATOM 723 O O . ASN A 1 87 ? 25.639 -7.349 -25.550 1.00 57.00 87 ASN A O 1
ATOM 727 N N . GLU A 1 88 ? 26.239 -5.391 -24.678 1.00 58.09 88 GLU A N 1
ATOM 728 C CA . GLU A 1 88 ? 27.014 -4.990 -25.859 1.00 58.09 88 GLU A CA 1
ATOM 729 C C . GLU A 1 88 ? 28.470 -5.402 -25.622 1.00 58.09 88 GLU A C 1
ATOM 731 O O . GLU A 1 88 ? 29.365 -4.599 -25.359 1.00 58.09 88 GLU A O 1
ATOM 736 N N . ALA A 1 89 ? 28.710 -6.713 -25.708 1.00 55.56 89 ALA A N 1
ATOM 737 C CA . ALA A 1 89 ? 30.024 -7.201 -26.073 1.00 55.56 89 ALA A CA 1
ATOM 738 C C . ALA A 1 89 ? 30.319 -6.618 -27.458 1.00 55.56 89 ALA A C 1
ATOM 740 O O . ALA A 1 89 ? 29.780 -7.080 -28.464 1.00 55.56 89 ALA A O 1
ATOM 741 N N . ILE A 1 90 ? 31.144 -5.572 -27.495 1.00 56.69 90 ILE A N 1
ATOM 742 C CA . ILE A 1 90 ? 31.791 -5.098 -28.714 1.00 56.69 90 ILE A CA 1
ATOM 743 C C . ILE A 1 90 ? 32.671 -6.257 -29.199 1.00 56.69 90 ILE A C 1
ATOM 745 O O . ILE A 1 90 ? 33.827 -6.401 -28.802 1.00 56.69 90 ILE A O 1
ATOM 749 N N . TYR A 1 91 ? 32.083 -7.140 -30.002 1.00 53.22 91 TYR A N 1
ATOM 750 C CA . TYR A 1 91 ? 32.812 -8.082 -30.829 1.00 53.22 91 TYR A CA 1
ATOM 751 C C . TYR A 1 91 ? 33.397 -7.297 -32.004 1.00 53.22 91 TYR A C 1
ATOM 753 O O . TYR A 1 91 ? 32.670 -6.813 -32.863 1.00 53.22 91 TYR A O 1
ATOM 761 N N . ASP A 1 92 ? 34.715 -7.137 -31.937 1.00 54.78 92 ASP A N 1
ATOM 762 C CA . ASP A 1 92 ? 35.698 -7.133 -33.022 1.00 54.78 92 ASP A CA 1
ATOM 763 C C . ASP A 1 92 ? 35.262 -6.608 -34.407 1.00 54.78 92 ASP A C 1
ATOM 765 O O . ASP A 1 92 ? 34.524 -7.258 -35.146 1.00 54.78 92 ASP A O 1
ATOM 769 N N . PHE A 1 93 ? 35.859 -5.487 -34.813 1.00 50.62 93 PHE A N 1
ATOM 770 C CA . PHE A 1 93 ? 36.205 -5.269 -36.215 1.00 50.62 93 PHE A CA 1
ATOM 771 C C . PHE A 1 93 ? 37.721 -5.121 -36.293 1.00 50.62 93 PHE A C 1
ATOM 773 O O . PHE A 1 93 ? 38.259 -4.026 -36.128 1.00 50.62 93 PHE A O 1
ATOM 780 N N . GLY A 1 94 ? 38.396 -6.245 -36.515 1.00 51.78 94 GLY A N 1
ATOM 781 C CA . GLY A 1 94 ? 39.751 -6.245 -37.029 1.00 51.78 94 GLY A CA 1
ATOM 782 C C . GLY A 1 94 ? 39.804 -5.586 -38.407 1.00 51.78 94 GLY A C 1
ATOM 783 O O . GLY A 1 94 ? 38.994 -5.904 -39.279 1.00 51.78 94 GLY A O 1
ATOM 784 N N . ASP A 1 95 ? 40.756 -4.669 -38.565 1.00 45.75 95 ASP A N 1
ATOM 785 C CA . ASP A 1 95 ? 41.785 -4.707 -39.615 1.00 45.75 95 ASP A CA 1
ATOM 786 C C . ASP A 1 95 ? 43.015 -3.902 -39.148 1.00 45.75 95 ASP A C 1
ATOM 788 O O . ASP A 1 95 ? 42.838 -2.732 -38.726 1.00 45.75 95 ASP A O 1
#

Radius of gyration: 20.28 Å; chains: 1; bounding box: 53×23×73 Å